Protein AF-A0A1B9MKA5-F1 (afdb_monomer)

pLDDT: mean 91.98, std 7.17, range [49.47, 98.25]

Sequence (101 aa):
MKIQPRWLNLTESYFQFIFNKHKDKSGIELERALKLEIKNDFKFLKNKPRWLQSPAWPTVENKPLFFIGQLDITEIRHDISYLYIFLDEKNNTYMTFEQST

Nearest PDB structures (foldseek):
  5wxk-assembly1_B  TM=6.159E-01  e=5.118E-01  Neisseria meningitidis H44/76
  5j3b-assembly1_A  TM=6.179E-01  e=1.205E+00  Acinetobacter baumannii
  6s8z-assembly1_A  TM=5.960E-01  e=1.287E+00  Corynebacterium glutamicum
  3a5z-assembly2_F  TM=6.283E-01  e=2.040E+00  Escherichia coli
  6rji-assembly1_A  TM=5.750E-01  e=1.674E+00  Staphylococcus aureus subsp. aureus NCTC 8325

Radius of gyration: 15.32 Å; Cα contacts (8 Å, |Δi|>4): 145; chains: 1; bounding box: 33×31×44 Å

Structure (mmCIF, N/CA/C/O backbone):
data_AF-A0A1B9MKA5-F1
#
_entry.id   AF-A0A1B9MKA5-F1
#
loop_
_atom_site.group_PDB
_atom_site.id
_atom_site.type_symbol
_atom_site.label_atom_id
_atom_site.label_alt_id
_atom_site.label_comp_id
_atom_site.label_asym_id
_atom_site.label_entity_id
_atom_site.label_seq_id
_atom_site.pdbx_PDB_ins_code
_atom_site.Cartn_x
_atom_site.Cartn_y
_atom_site.Cartn_z
_atom_site.occupancy
_atom_site.B_iso_or_equiv
_atom_site.auth_seq_id
_atom_site.auth_comp_id
_atom_site.auth_asym_id
_atom_site.auth_atom_id
_atom_site.pdbx_PDB_model_num
ATOM 1 N N . MET A 1 1 ? -8.120 16.315 9.536 1.00 49.47 1 MET A N 1
ATOM 2 C CA . MET A 1 1 ? -7.202 15.548 10.414 1.00 49.47 1 MET A CA 1
ATOM 3 C C . MET A 1 1 ? -5.994 15.086 9.602 1.00 49.47 1 MET A C 1
ATOM 5 O O . MET A 1 1 ? -6.187 14.528 8.531 1.00 49.47 1 MET A O 1
ATOM 9 N N . LYS A 1 2 ? -4.755 15.318 10.062 1.00 59.53 2 LYS A N 1
ATOM 10 C CA . LYS A 1 2 ? -3.529 14.823 9.394 1.00 59.53 2 LYS A CA 1
ATOM 11 C C . LYS A 1 2 ? -3.260 13.361 9.790 1.00 59.53 2 LYS A C 1
ATOM 13 O O . LYS A 1 2 ? -2.329 13.077 10.541 1.00 59.53 2 LYS A O 1
ATOM 18 N N . ILE A 1 3 ? -4.117 12.444 9.345 1.00 66.25 3 ILE A N 1
ATOM 19 C CA . ILE A 1 3 ? -3.966 11.000 9.612 1.00 66.25 3 ILE A CA 1
ATOM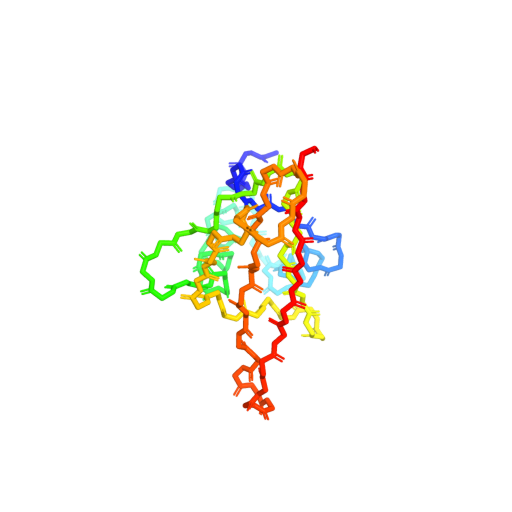 20 C C . ILE A 1 3 ? -3.271 10.241 8.478 1.00 66.25 3 ILE A C 1
ATOM 22 O O . ILE A 1 3 ? -2.795 9.133 8.695 1.00 66.25 3 ILE A O 1
ATOM 26 N N . GLN A 1 4 ? -3.175 10.846 7.295 1.00 75.00 4 GLN A N 1
ATOM 27 C CA . GLN A 1 4 ? -2.719 10.176 6.085 1.00 75.00 4 GLN A CA 1
ATOM 28 C C . GLN A 1 4 ? -1.260 10.527 5.756 1.00 75.00 4 GLN A C 1
ATOM 30 O O . GLN A 1 4 ? -0.912 11.712 5.678 1.00 75.00 4 GLN A O 1
ATOM 35 N N . PRO A 1 5 ? -0.387 9.527 5.556 1.00 77.88 5 PRO A N 1
ATOM 36 C CA . PRO A 1 5 ? 0.970 9.776 5.099 1.00 77.88 5 PRO A CA 1
ATOM 37 C C . PRO A 1 5 ? 0.995 10.192 3.619 1.00 77.88 5 PRO A C 1
ATOM 39 O O . PRO A 1 5 ? 0.170 9.753 2.828 1.00 77.88 5 PRO A O 1
ATOM 42 N N . ARG A 1 6 ? 1.993 10.994 3.212 1.00 82.06 6 ARG A N 1
ATOM 43 C CA . ARG A 1 6 ? 2.113 11.531 1.833 1.00 82.06 6 ARG A CA 1
ATOM 44 C C . ARG A 1 6 ? 2.158 10.469 0.728 1.00 82.06 6 ARG A C 1
ATOM 46 O O . ARG A 1 6 ? 1.862 10.769 -0.418 1.00 82.06 6 ARG A O 1
ATOM 53 N N . TRP A 1 7 ? 2.591 9.258 1.060 1.00 81.62 7 TRP A N 1
ATOM 54 C CA . TRP A 1 7 ? 2.746 8.146 0.120 1.00 81.62 7 TRP A CA 1
ATOM 55 C C . TRP A 1 7 ? 1.470 7.314 -0.047 1.00 81.62 7 TRP A C 1
ATOM 57 O O . TRP A 1 7 ? 1.499 6.294 -0.731 1.00 81.62 7 TRP A O 1
ATOM 67 N N . LEU A 1 8 ? 0.370 7.730 0.576 1.00 87.00 8 LEU A N 1
ATOM 68 C CA . LEU A 1 8 ? -0.892 7.021 0.550 1.00 87.00 8 LEU A CA 1
ATOM 69 C C . LEU A 1 8 ? -2.013 7.977 0.168 1.00 87.00 8 LEU A C 1
ATOM 71 O O . LEU A 1 8 ? -2.043 9.100 0.668 1.00 87.00 8 LEU A O 1
ATOM 75 N N . ASN A 1 9 ? -2.930 7.514 -0.680 1.00 88.62 9 ASN A N 1
ATOM 76 C CA . ASN A 1 9 ? -4.221 8.148 -0.893 1.00 88.62 9 ASN A CA 1
ATOM 77 C C . ASN A 1 9 ? -5.326 7.192 -0.446 1.00 88.62 9 ASN A C 1
ATOM 79 O O . ASN A 1 9 ? -5.486 6.133 -1.048 1.00 88.62 9 ASN A O 1
ATOM 83 N N . LEU A 1 10 ? -6.021 7.516 0.647 1.00 87.56 10 LEU A N 1
ATOM 84 C CA . LEU A 1 10 ? -7.111 6.676 1.137 1.00 87.56 10 LEU A CA 1
ATOM 85 C C . LEU A 1 10 ? -8.330 6.884 0.244 1.00 87.56 10 LEU A C 1
ATOM 87 O O . LEU A 1 10 ? -8.735 8.020 0.001 1.00 87.56 10 LEU A O 1
ATOM 91 N N . THR A 1 11 ? -8.928 5.795 -0.227 1.00 88.56 11 THR A N 1
ATOM 92 C CA . THR A 1 11 ? -10.229 5.881 -0.888 1.00 88.56 11 THR A CA 1
ATOM 93 C C . THR A 1 11 ? -11.303 6.210 0.145 1.00 88.56 11 THR A C 1
ATOM 95 O O . THR A 1 11 ? -11.222 5.782 1.300 1.00 88.56 11 THR A O 1
ATOM 98 N N . GLU A 1 12 ? -12.344 6.929 -0.280 1.00 88.12 12 GLU A N 1
ATOM 99 C CA . GLU A 1 12 ? -13.508 7.207 0.571 1.00 88.12 12 GLU A CA 1
ATOM 100 C C . GLU A 1 12 ? -14.111 5.902 1.115 1.00 88.12 12 GLU A C 1
ATOM 102 O O . GLU A 1 12 ? -14.412 5.796 2.300 1.00 88.12 12 GLU A O 1
ATOM 107 N N . SER A 1 13 ? -14.203 4.863 0.277 1.00 90.31 13 SER A N 1
ATOM 108 C CA . SER A 1 13 ? -14.750 3.561 0.670 1.00 90.31 13 SER A CA 1
ATOM 109 C C . SER A 1 13 ? -13.952 2.886 1.791 1.00 90.31 13 SER A C 1
ATOM 111 O O . SER A 1 13 ? -14.545 2.370 2.739 1.00 90.31 13 SER A O 1
ATOM 113 N N . TYR A 1 14 ? -12.617 2.918 1.719 1.00 91.69 14 TYR A N 1
ATOM 114 C CA . TYR A 1 14 ? -11.757 2.372 2.765 1.00 91.69 14 TYR A CA 1
ATOM 115 C C . TYR A 1 14 ? -11.867 3.196 4.048 1.00 91.69 14 TYR A C 1
ATOM 117 O O . TYR A 1 14 ? -12.002 2.634 5.133 1.00 91.69 14 TYR A O 1
ATOM 125 N N . PHE A 1 15 ? -11.851 4.528 3.930 1.00 91.12 15 PHE A N 1
ATOM 126 C CA . PHE A 1 15 ? -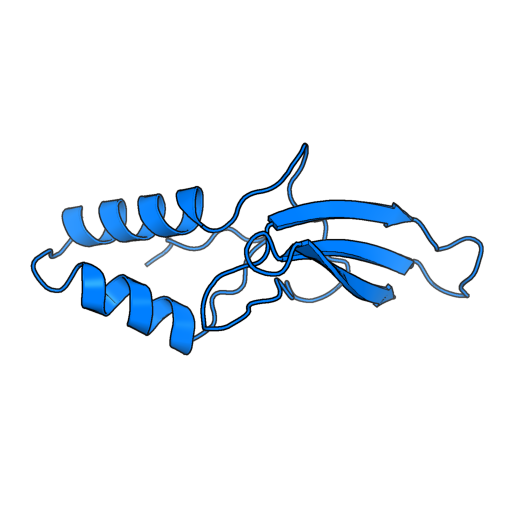11.984 5.409 5.086 1.00 91.12 15 PHE A CA 1
ATOM 127 C C . PHE A 1 15 ? -13.299 5.157 5.837 1.00 91.12 15 PHE A C 1
ATOM 129 O O . PHE A 1 15 ? -13.277 4.948 7.049 1.00 91.12 15 PHE A O 1
ATOM 136 N N . GLN A 1 16 ? -14.426 5.085 5.123 1.00 92.12 16 GLN A N 1
ATOM 137 C CA . GLN A 1 16 ? -15.728 4.762 5.712 1.00 92.12 16 GLN A CA 1
ATOM 138 C C . GLN A 1 16 ? -15.740 3.370 6.355 1.00 92.12 16 GLN A C 1
ATOM 140 O O . GLN A 1 16 ? -16.309 3.191 7.433 1.00 92.12 16 GLN A O 1
ATOM 145 N N . PHE A 1 17 ? -15.084 2.382 5.739 1.00 92.44 17 PHE A N 1
ATOM 146 C CA . PHE A 1 17 ? -14.961 1.037 6.300 1.00 92.44 17 PHE A CA 1
ATOM 147 C C . PHE A 1 17 ? -14.273 1.047 7.677 1.00 92.44 17 PHE A C 1
ATOM 149 O O . PHE A 1 17 ? -14.847 0.554 8.653 1.00 92.44 17 PHE A O 1
ATOM 156 N N . ILE A 1 18 ? -13.091 1.664 7.793 1.00 92.88 18 ILE A N 1
ATOM 157 C CA . ILE A 1 18 ? -12.357 1.716 9.069 1.00 92.88 18 ILE A CA 1
A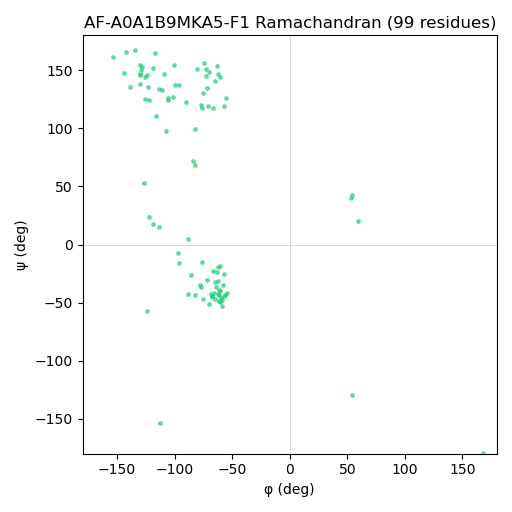TOM 158 C C . ILE A 1 18 ? -13.007 2.659 10.090 1.00 92.88 18 ILE A C 1
ATOM 160 O O . ILE A 1 18 ? -12.947 2.403 11.292 1.00 92.88 18 ILE A O 1
ATOM 164 N N . PHE A 1 19 ? -13.672 3.724 9.632 1.00 92.56 19 PHE A N 1
ATOM 165 C CA . PHE A 1 19 ? -14.407 4.644 10.496 1.00 92.56 19 PHE A CA 1
ATOM 166 C C . PHE A 1 19 ? -15.585 3.937 11.171 1.00 92.56 19 PHE A C 1
ATOM 168 O O . PHE A 1 19 ? -15.728 3.996 12.391 1.00 92.56 19 PHE A O 1
ATOM 175 N N . ASN A 1 20 ? -16.374 3.178 10.405 1.00 93.50 20 ASN A N 1
ATOM 176 C CA . ASN A 1 20 ? -17.507 2.417 10.931 1.00 93.50 20 ASN A CA 1
ATOM 177 C C . ASN A 1 20 ? -17.089 1.339 11.944 1.00 93.50 20 ASN A C 1
ATOM 179 O O . ASN A 1 20 ? -17.836 1.068 12.887 1.00 93.50 20 ASN A O 1
ATOM 183 N N . LYS A 1 21 ? -15.889 0.761 11.792 1.00 92.75 21 LYS A N 1
ATOM 184 C CA . LYS A 1 21 ? -15.306 -0.203 12.742 1.00 92.75 21 LYS A CA 1
ATOM 185 C C . LYS A 1 21 ? -14.974 0.417 14.109 1.00 92.75 21 LYS A C 1
ATOM 187 O O . LYS A 1 21 ? -14.907 -0.308 15.097 1.00 92.75 21 LYS A O 1
ATOM 192 N N . HIS A 1 22 ? -14.783 1.735 14.170 1.00 93.31 22 HIS A N 1
ATOM 193 C CA . HIS A 1 22 ? -14.394 2.478 15.374 1.00 93.31 22 HIS A CA 1
ATOM 194 C C . HIS A 1 22 ? -15.398 3.573 15.758 1.00 93.31 22 HIS A C 1
ATOM 196 O O . HIS A 1 22 ? -15.035 4.539 16.428 1.00 93.31 22 HIS A O 1
ATOM 202 N N . LYS A 1 23 ? -16.661 3.436 15.339 1.00 91.44 23 LYS A N 1
ATOM 203 C CA . LYS A 1 23 ? -17.729 4.425 15.572 1.00 91.44 23 LYS A CA 1
ATOM 204 C C . LYS A 1 23 ? -18.031 4.702 17.052 1.00 91.44 23 LYS A C 1
ATOM 206 O O . LYS A 1 23 ? -18.682 5.689 17.370 1.00 91.44 23 LYS A O 1
ATOM 211 N N . ASP A 1 24 ? -17.607 3.807 17.938 1.00 93.81 24 ASP A N 1
ATOM 212 C CA . ASP A 1 24 ? -17.703 3.908 19.395 1.00 93.81 24 ASP A CA 1
ATOM 213 C C . ASP A 1 24 ? -16.660 4.864 20.001 1.00 93.81 24 ASP A C 1
ATOM 215 O O . ASP A 1 24 ? -16.807 5.295 21.143 1.00 93.81 24 ASP A O 1
ATOM 219 N N . LYS A 1 25 ? -15.628 5.232 19.232 1.00 93.62 25 LYS A N 1
ATOM 220 C CA . LYS A 1 25 ? -14.533 6.109 19.659 1.00 93.62 25 LYS A CA 1
ATOM 221 C C . LYS A 1 25 ? -14.736 7.530 19.156 1.00 93.62 25 LYS A C 1
ATOM 223 O O . LYS A 1 25 ? -15.341 7.770 18.115 1.00 93.62 25 LYS A O 1
ATOM 228 N N . SER A 1 26 ? -14.150 8.496 19.857 1.00 92.50 26 SER A N 1
ATOM 229 C CA . SER A 1 26 ? -14.209 9.907 19.462 1.00 92.50 26 SER A CA 1
ATOM 230 C C . SER A 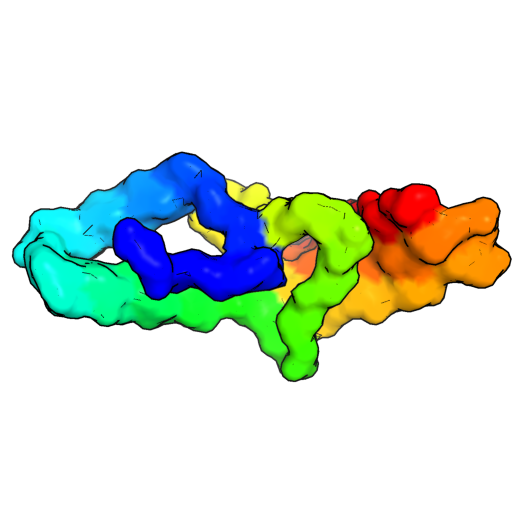1 26 ? -12.898 10.649 19.731 1.00 92.50 26 SER A C 1
ATOM 232 O O . SER A 1 26 ? -11.995 10.153 20.412 1.00 92.50 26 SER A O 1
ATOM 234 N N . GLY A 1 27 ? -12.761 11.838 19.137 1.00 91.50 27 GLY A N 1
ATOM 235 C CA . GLY A 1 27 ? -11.612 12.722 19.339 1.00 91.50 27 GLY A CA 1
ATOM 236 C C . GLY A 1 27 ? -10.259 12.050 19.069 1.00 91.50 27 GLY A C 1
ATOM 237 O O . GLY A 1 27 ? -10.044 11.424 18.030 1.00 91.50 27 GLY A O 1
ATOM 238 N N . ILE A 1 28 ? -9.336 12.188 20.024 1.00 91.62 28 ILE A N 1
ATOM 239 C CA . ILE A 1 28 ? -7.959 11.673 19.930 1.00 91.62 28 ILE A CA 1
ATOM 240 C C . ILE A 1 28 ? -7.928 10.139 19.882 1.00 91.62 28 ILE A C 1
ATOM 242 O O . ILE A 1 28 ? -7.047 9.560 19.244 1.00 91.62 28 ILE A O 1
ATOM 246 N N . GLU A 1 29 ? -8.868 9.468 20.549 1.00 93.06 29 GLU A N 1
ATOM 247 C CA . GLU A 1 29 ? -8.909 8.007 20.583 1.00 93.06 29 GLU A CA 1
ATOM 248 C C . GLU A 1 29 ? -9.249 7.432 19.207 1.00 93.06 29 GLU A C 1
ATOM 250 O O . GLU A 1 29 ? -8.555 6.537 18.718 1.00 93.06 29 GLU A O 1
ATOM 255 N N . LEU A 1 30 ? -10.256 8.012 18.548 1.00 93.00 30 LEU A N 1
ATOM 256 C CA . LEU A 1 30 ? -10.611 7.668 17.176 1.00 93.00 30 LEU A CA 1
ATOM 257 C C . LEU A 1 30 ? -9.434 7.925 16.231 1.00 93.00 30 LEU A C 1
ATOM 259 O O . LEU A 1 30 ? -9.073 7.056 15.445 1.00 93.00 30 LEU A O 1
ATOM 263 N N . GLU A 1 31 ? -8.775 9.081 16.346 1.00 91.31 31 GLU A N 1
ATOM 264 C CA . GLU A 1 31 ? -7.614 9.403 15.512 1.00 91.31 31 GLU A CA 1
ATOM 265 C C . GLU A 1 31 ? -6.495 8.356 15.637 1.00 91.31 31 GLU A C 1
ATOM 267 O O . GLU A 1 31 ? -5.921 7.929 14.631 1.00 91.31 31 GLU A O 1
ATOM 272 N N . ARG A 1 32 ? -6.183 7.927 16.867 1.00 92.25 32 ARG A N 1
ATOM 273 C CA . ARG A 1 32 ? -5.171 6.893 17.126 1.00 92.25 32 ARG A CA 1
ATOM 274 C C . ARG A 1 32 ? -5.589 5.538 16.567 1.00 92.25 32 ARG A C 1
ATOM 276 O O . ARG A 1 32 ? -4.747 4.863 15.979 1.00 92.25 32 ARG A O 1
ATOM 283 N N . ALA A 1 33 ? -6.859 5.162 16.724 1.00 93.50 33 ALA A N 1
ATOM 284 C CA . ALA A 1 33 ? -7.391 3.911 16.193 1.00 93.50 33 ALA A CA 1
ATOM 285 C C . ALA A 1 33 ? -7.285 3.865 14.661 1.00 93.50 33 ALA A C 1
ATOM 287 O O . ALA A 1 33 ? -6.707 2.927 14.121 1.00 93.50 33 ALA A O 1
ATOM 288 N N . LEU A 1 34 ? -7.719 4.925 13.970 1.00 93.06 34 LEU A N 1
ATOM 289 C CA . LEU A 1 34 ? -7.639 5.009 12.507 1.00 93.06 34 LEU A CA 1
ATOM 290 C C . LEU A 1 34 ? -6.190 4.971 12.005 1.00 93.06 34 LEU A C 1
ATOM 292 O O . LEU A 1 34 ? -5.883 4.263 11.050 1.00 93.06 34 LEU A O 1
ATOM 296 N N . LYS A 1 35 ? -5.272 5.692 12.664 1.00 91.50 35 LYS A N 1
ATOM 297 C CA . LYS A 1 35 ? -3.837 5.653 12.326 1.00 91.50 35 LYS A CA 1
ATOM 298 C C . LYS A 1 35 ? -3.238 4.256 12.483 1.00 91.50 35 LYS A C 1
ATOM 300 O O . LYS A 1 35 ? -2.394 3.868 11.677 1.00 91.50 35 LYS A O 1
ATOM 305 N N . LEU A 1 36 ? -3.636 3.531 13.528 1.00 92.75 36 LEU A N 1
ATOM 306 C CA . LEU A 1 36 ? -3.169 2.171 13.772 1.00 92.75 36 LEU A CA 1
ATOM 307 C C . LEU A 1 36 ? -3.706 1.204 12.711 1.00 92.75 36 LEU A C 1
ATOM 309 O O . LEU A 1 36 ? -2.930 0.409 12.193 1.00 92.75 36 LEU A O 1
ATOM 313 N N . GLU A 1 37 ? -4.983 1.323 12.347 1.00 93.69 37 GLU A N 1
ATOM 314 C CA . GLU A 1 37 ? -5.605 0.505 11.299 1.00 93.69 37 GLU A CA 1
ATOM 315 C C . GLU A 1 37 ? -4.897 0.707 9.951 1.00 93.69 37 GLU A C 1
ATOM 317 O O . GLU A 1 37 ? -4.403 -0.250 9.362 1.00 93.69 37 GLU A O 1
ATOM 322 N N . ILE A 1 38 ? -4.693 1.966 9.537 1.00 92.62 38 ILE A N 1
ATOM 323 C CA . ILE A 1 38 ? -3.946 2.303 8.313 1.00 92.62 38 ILE A CA 1
ATOM 324 C C . ILE A 1 38 ? -2.534 1.698 8.349 1.00 92.62 38 ILE A C 1
ATOM 326 O O . ILE A 1 38 ? -2.063 1.144 7.360 1.00 92.62 38 ILE A O 1
ATOM 330 N N . LYS A 1 39 ? -1.831 1.788 9.484 1.00 91.38 39 LYS A N 1
ATOM 331 C CA . LYS A 1 39 ? -0.480 1.222 9.614 1.00 91.38 39 LYS A CA 1
ATOM 332 C C . LYS A 1 39 ? -0.476 -0.306 9.477 1.00 91.38 39 LYS A C 1
ATOM 334 O O . LYS A 1 39 ? 0.485 -0.853 8.942 1.00 91.38 39 LYS A O 1
ATOM 339 N N . ASN A 1 40 ? -1.501 -0.975 9.993 1.00 92.88 40 ASN A N 1
ATOM 340 C CA . ASN A 1 40 ? -1.597 -2.432 9.986 1.00 92.88 40 ASN A CA 1
ATOM 341 C C . ASN A 1 40 ? -2.021 -2.982 8.621 1.00 92.88 40 ASN A C 1
ATOM 343 O O . ASN A 1 40 ? -1.541 -4.046 8.230 1.00 92.88 40 ASN A O 1
ATOM 347 N N . ASP A 1 41 ? -2.880 -2.259 7.905 1.00 94.19 41 ASP A N 1
ATOM 348 C CA . ASP A 1 41 ? -3.406 -2.690 6.612 1.00 94.19 41 ASP A CA 1
ATOM 349 C C . ASP A 1 41 ? -2.430 -2.387 5.465 1.00 94.19 41 ASP A C 1
ATOM 351 O O . ASP A 1 41 ? -2.177 -3.241 4.617 1.00 94.19 41 ASP A O 1
ATOM 355 N N . PHE A 1 42 ? -1.817 -1.198 5.442 1.00 95.00 42 PHE A N 1
ATOM 356 C CA . PHE A 1 42 ? -0.904 -0.781 4.369 1.00 95.00 42 PHE A CA 1
ATOM 357 C C . PHE A 1 42 ? 0.522 -1.299 4.590 1.00 95.00 42 PHE A C 1
ATOM 359 O O . PHE A 1 42 ? 1.452 -0.551 4.912 1.00 95.00 42 PHE A O 1
ATOM 366 N N . LYS A 1 43 ? 0.693 -2.610 4.414 1.00 95.62 43 LYS A N 1
ATOM 367 C CA . LYS A 1 43 ? 1.966 -3.313 4.608 1.00 95.62 43 LYS A CA 1
ATOM 368 C C . LYS A 1 43 ? 2.899 -3.171 3.405 1.00 95.62 43 LYS A C 1
ATOM 370 O O . LYS A 1 43 ? 2.463 -3.100 2.257 1.00 95.62 43 LYS A O 1
ATOM 375 N N . PHE A 1 44 ? 4.203 -3.214 3.658 1.00 95.88 44 PHE A N 1
ATOM 376 C CA . PHE A 1 44 ? 5.237 -3.259 2.621 1.00 95.88 44 PHE A CA 1
ATOM 377 C C . PHE A 1 44 ? 6.423 -4.133 3.043 1.00 95.88 44 PHE A C 1
ATOM 379 O O . PHE A 1 44 ? 6.738 -4.208 4.229 1.00 95.88 44 PHE A O 1
ATOM 386 N N . LEU A 1 45 ? 7.070 -4.804 2.086 1.00 95.19 45 LEU A N 1
ATOM 387 C CA . LEU A 1 45 ? 8.099 -5.809 2.374 1.00 95.19 45 LEU A CA 1
ATOM 388 C C . LEU A 1 45 ? 9.393 -5.205 2.938 1.00 95.19 45 LEU A C 1
ATOM 390 O O . LEU A 1 45 ? 9.905 -5.664 3.953 1.00 95.19 45 LEU A O 1
ATOM 394 N N . LYS A 1 46 ? 9.944 -4.187 2.268 1.00 91.69 46 LYS A N 1
ATOM 395 C CA . LYS A 1 46 ? 11.180 -3.502 2.700 1.00 91.69 46 LYS A CA 1
ATOM 396 C C . LYS A 1 46 ? 10.964 -2.009 2.864 1.00 91.69 46 LYS A C 1
ATOM 398 O O . LYS A 1 46 ? 11.183 -1.451 3.930 1.00 91.69 46 LYS A O 1
ATOM 403 N N . ASN A 1 47 ? 10.522 -1.367 1.789 1.00 91.81 47 ASN A N 1
ATOM 404 C CA . ASN A 1 47 ? 10.339 0.074 1.715 1.00 91.81 47 ASN A CA 1
ATOM 405 C C . ASN A 1 47 ? 8.933 0.389 1.218 1.00 91.81 47 ASN A C 1
ATOM 407 O O . ASN A 1 47 ? 8.359 -0.377 0.453 1.00 91.81 47 ASN A O 1
ATOM 411 N N . LYS A 1 48 ? 8.414 1.550 1.609 1.00 92.81 48 LYS A N 1
ATOM 412 C CA . LYS A 1 48 ? 7.206 2.137 1.022 1.00 92.81 48 LYS A CA 1
ATOM 413 C C . LYS A 1 48 ? 7.409 2.474 -0.470 1.00 92.81 48 LYS A C 1
ATOM 415 O O . LYS A 1 48 ? 8.540 2.805 -0.847 1.00 92.81 48 LYS A O 1
ATOM 420 N N . PRO A 1 49 ? 6.341 2.494 -1.287 1.00 94.12 49 PRO A N 1
ATOM 421 C CA . PRO A 1 49 ? 6.434 2.899 -2.685 1.00 94.12 49 PRO A CA 1
ATOM 422 C C . PRO A 1 49 ? 6.883 4.360 -2.829 1.00 94.12 49 PRO A C 1
ATOM 424 O O . PRO A 1 49 ? 6.575 5.235 -2.006 1.00 94.12 49 PRO A O 1
ATOM 427 N N . ARG A 1 50 ? 7.632 4.619 -3.900 1.00 93.75 50 ARG A N 1
ATOM 428 C CA . ARG A 1 50 ? 7.977 5.944 -4.416 1.00 93.75 50 ARG A CA 1
ATOM 429 C C . ARG A 1 50 ? 7.177 6.159 -5.693 1.00 93.75 50 ARG A C 1
ATOM 431 O O . ARG A 1 50 ? 7.550 5.649 -6.746 1.00 93.75 50 ARG A O 1
ATOM 438 N N . TRP A 1 51 ? 6.058 6.857 -5.558 1.00 95.00 51 TRP A N 1
ATOM 439 C CA . TRP A 1 51 ? 5.175 7.204 -6.667 1.00 95.00 51 TRP A CA 1
ATOM 440 C C . TRP A 1 51 ? 5.814 8.276 -7.547 1.00 95.00 51 TRP A C 1
ATOM 442 O O . TRP A 1 51 ? 6.348 9.249 -7.011 1.00 95.00 51 TRP A O 1
ATOM 452 N N . LEU A 1 52 ? 5.762 8.089 -8.868 1.00 93.19 52 LEU A N 1
ATOM 453 C CA . LEU A 1 52 ? 6.100 9.148 -9.826 1.00 93.19 52 LEU A CA 1
ATOM 454 C C . LEU A 1 52 ? 4.954 10.151 -9.946 1.00 93.19 52 LEU A C 1
ATOM 456 O O . LEU A 1 52 ? 5.183 11.351 -10.055 1.00 93.19 52 LEU A O 1
ATOM 460 N N . GLN A 1 53 ? 3.724 9.646 -9.876 1.00 91.56 53 GLN A N 1
ATOM 461 C CA . GLN A 1 53 ? 2.499 10.432 -9.945 1.00 91.56 53 GLN A CA 1
ATOM 462 C C . GLN A 1 53 ? 1.766 10.408 -8.592 1.00 91.56 53 GLN A C 1
ATOM 464 O O . GLN A 1 53 ? 2.368 10.232 -7.528 1.00 91.56 53 GLN A O 1
ATOM 469 N N . SER A 1 54 ? 0.444 10.594 -8.603 1.00 90.06 54 SER A N 1
ATOM 470 C CA . SER A 1 54 ? -0.377 10.432 -7.404 1.00 90.06 54 SER A CA 1
ATOM 471 C C . SER A 1 54 ? -0.286 9.001 -6.843 1.00 90.06 54 SER A C 1
ATOM 473 O O . SER A 1 54 ? -0.219 8.041 -7.618 1.00 90.06 54 SER A O 1
ATOM 475 N N . PRO A 1 55 ? -0.314 8.830 -5.503 1.00 91.56 55 PRO A N 1
ATOM 476 C CA . PRO A 1 55 ? -0.365 7.512 -4.884 1.00 91.56 55 PRO A CA 1
ATOM 477 C C . PRO A 1 55 ? -1.551 6.688 -5.385 1.00 91.56 55 PRO A C 1
ATOM 479 O O . PRO A 1 55 ? -2.696 7.122 -5.272 1.00 91.56 55 PRO A O 1
ATOM 482 N N . ALA A 1 56 ? -1.269 5.486 -5.882 1.00 90.06 56 ALA A N 1
ATOM 483 C CA . ALA A 1 56 ? -2.258 4.592 -6.479 1.00 90.06 56 ALA A CA 1
ATOM 484 C C . ALA A 1 56 ? -2.208 3.208 -5.815 1.00 90.06 56 ALA A C 1
ATOM 486 O O . ALA A 1 56 ? -2.029 2.191 -6.474 1.00 90.06 56 ALA A O 1
ATOM 487 N N . TRP A 1 57 ? -2.299 3.165 -4.483 1.00 94.88 57 TRP A N 1
ATOM 488 C CA . TRP A 1 57 ? -2.237 1.899 -3.752 1.00 94.88 57 TRP A CA 1
ATOM 489 C C . TRP A 1 57 ? -3.470 1.031 -4.078 1.00 94.88 57 TRP A C 1
ATOM 491 O O . TRP A 1 57 ? -4.588 1.448 -3.766 1.00 94.88 57 TRP A O 1
ATOM 501 N N . PRO A 1 58 ? -3.308 -0.160 -4.682 1.00 94.19 58 PRO A N 1
ATOM 502 C CA . PRO A 1 58 ? -4.432 -0.979 -5.108 1.00 94.19 58 PRO A CA 1
ATOM 503 C C . PRO A 1 58 ? -5.141 -1.624 -3.916 1.00 94.19 58 PRO A C 1
ATOM 505 O O . PRO A 1 58 ? -4.518 -2.015 -2.924 1.00 94.19 58 PRO A O 1
ATOM 508 N N . THR A 1 59 ? -6.460 -1.760 -4.033 1.00 92.81 59 THR A N 1
ATOM 509 C CA . THR A 1 59 ? -7.304 -2.411 -3.027 1.00 92.81 59 THR A CA 1
ATOM 510 C C . THR A 1 59 ? -8.205 -3.453 -3.684 1.00 92.81 59 THR A C 1
ATOM 512 O O . THR A 1 59 ? -8.661 -3.258 -4.809 1.00 92.81 59 THR A O 1
ATOM 515 N N . VAL A 1 60 ? -8.480 -4.546 -2.973 1.00 91.69 60 VAL A N 1
ATOM 516 C CA . VAL A 1 60 ? -9.461 -5.577 -3.343 1.00 91.69 60 VAL A CA 1
ATOM 517 C C . VAL A 1 60 ? -10.421 -5.728 -2.168 1.00 91.69 60 VAL A C 1
ATOM 519 O O . VAL A 1 60 ? -9.978 -5.919 -1.041 1.00 91.69 60 VAL A O 1
ATOM 522 N N . GLU A 1 61 ? -11.731 -5.584 -2.398 1.00 87.81 61 GLU A N 1
ATOM 523 C CA . GLU A 1 61 ? -12.756 -5.633 -1.332 1.00 87.81 61 GLU A CA 1
ATOM 524 C C . GLU A 1 61 ? -12.476 -4.652 -0.164 1.00 87.81 61 GLU A C 1
ATOM 526 O O . GLU A 1 61 ? -12.652 -4.989 1.005 1.00 87.81 61 GLU A O 1
ATOM 531 N N . ASN A 1 62 ? -12.010 -3.431 -0.468 1.00 87.19 62 ASN A N 1
ATOM 532 C CA . ASN A 1 62 ? -11.538 -2.440 0.517 1.00 87.19 62 ASN A CA 1
ATOM 533 C C . ASN A 1 62 ? -10.366 -2.917 1.395 1.00 87.19 62 ASN A C 1
ATOM 535 O O . ASN A 1 62 ? -10.123 -2.341 2.448 1.00 87.19 62 ASN A O 1
ATOM 539 N N . LYS A 1 63 ? -9.609 -3.936 0.988 1.00 90.31 63 LYS A N 1
ATOM 540 C CA . LYS A 1 63 ? -8.345 -4.294 1.633 1.00 90.31 63 LYS A CA 1
ATOM 541 C C . LYS A 1 63 ? -7.179 -3.872 0.748 1.00 90.31 63 LYS A C 1
ATOM 543 O O . LYS A 1 63 ? -7.148 -4.265 -0.419 1.00 90.31 63 LYS A O 1
ATOM 548 N N . PRO A 1 64 ? -6.238 -3.060 1.252 1.00 95.12 64 PRO A N 1
ATOM 549 C CA . PRO A 1 64 ? -5.038 -2.736 0.499 1.00 95.12 64 PRO A CA 1
ATOM 550 C C . PRO A 1 64 ? -4.185 -3.979 0.280 1.00 95.12 64 PRO A C 1
ATOM 552 O O . PRO A 1 64 ? -4.047 -4.820 1.166 1.00 95.12 64 PRO A O 1
ATOM 555 N N . LEU A 1 65 ? -3.609 -4.083 -0.914 1.00 97.00 65 LEU A N 1
ATOM 556 C CA . LEU A 1 65 ? -2.696 -5.175 -1.235 1.00 97.00 65 LEU A CA 1
ATOM 557 C C . LEU A 1 65 ? -1.334 -4.970 -0.561 1.00 97.00 65 LEU A C 1
ATOM 559 O O . LEU A 1 65 ? -0.932 -3.836 -0.281 1.00 97.00 65 LEU A O 1
ATOM 563 N N . PHE A 1 66 ? -0.594 -6.056 -0.341 1.00 97.50 66 PHE A N 1
ATOM 564 C CA . PHE A 1 66 ? 0.732 -6.002 0.266 1.00 97.50 66 PHE A CA 1
ATOM 565 C C . PHE A 1 66 ? 1.770 -5.519 -0.752 1.00 97.50 66 PHE A C 1
ATOM 567 O O . PHE A 1 66 ? 1.973 -6.153 -1.786 1.00 97.50 66 PHE A O 1
ATOM 574 N N . PHE A 1 67 ? 2.448 -4.400 -0.483 1.00 97.94 67 PHE A N 1
ATOM 575 C CA . PHE A 1 67 ? 3.464 -3.883 -1.401 1.00 97.94 67 PHE A CA 1
ATOM 576 C C . PHE A 1 67 ? 4.764 -4.692 -1.315 1.00 97.94 67 PHE A C 1
ATOM 578 O O . PHE A 1 67 ? 5.446 -4.702 -0.287 1.00 97.94 67 PHE A 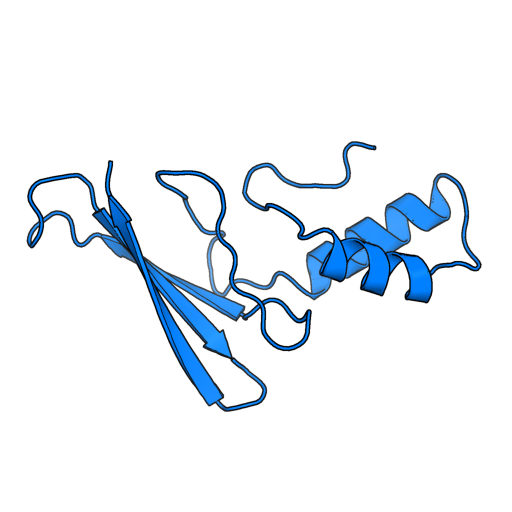O 1
ATOM 585 N N . ILE A 1 68 ? 5.145 -5.331 -2.418 1.00 98.00 68 ILE A N 1
ATOM 586 C CA . ILE A 1 68 ? 6.343 -6.175 -2.488 1.00 98.00 68 ILE A CA 1
ATOM 587 C C . ILE A 1 68 ? 7.570 -5.348 -2.866 1.00 98.00 68 ILE A C 1
ATOM 589 O O . ILE A 1 68 ? 8.642 -5.501 -2.277 1.00 98.00 68 ILE A O 1
ATOM 593 N N . GLY A 1 69 ? 7.410 -4.442 -3.826 1.00 97.19 69 GLY A N 1
ATOM 594 C CA . GLY A 1 69 ? 8.494 -3.602 -4.306 1.00 97.19 69 GLY A CA 1
ATOM 595 C C . GLY A 1 69 ? 8.140 -2.872 -5.591 1.00 97.19 69 GLY A C 1
ATOM 596 O O . GLY A 1 69 ? 7.042 -3.003 -6.129 1.00 97.19 69 GLY A O 1
ATOM 597 N N . GLN A 1 70 ? 9.101 -2.095 -6.076 1.00 96.94 70 GLN A N 1
ATOM 598 C CA . GLN A 1 70 ? 9.039 -1.467 -7.388 1.00 96.94 70 GLN A CA 1
ATOM 599 C C . GLN A 1 70 ? 10.336 -1.737 -8.146 1.00 96.94 70 GLN A C 1
ATOM 601 O O . GLN A 1 70 ? 11.400 -1.818 -7.526 1.00 96.94 70 GLN A O 1
ATOM 606 N N . LEU A 1 71 ? 10.238 -1.862 -9.463 1.00 96.75 71 LEU A N 1
ATOM 607 C CA . LEU A 1 71 ? 11.365 -2.040 -10.371 1.00 96.75 71 LEU A CA 1
ATOM 608 C C . LEU A 1 71 ? 11.488 -0.812 -11.260 1.00 96.75 71 LEU A C 1
ATOM 610 O O . LEU A 1 71 ? 10.482 -0.334 -11.785 1.00 96.75 71 LEU A O 1
ATOM 614 N N . ASP A 1 72 ? 12.709 -0.308 -11.404 1.00 96.38 72 ASP A N 1
ATOM 615 C CA . ASP A 1 72 ? 13.016 0.698 -12.415 1.00 96.38 72 ASP A CA 1
ATOM 616 C C . ASP A 1 72 ? 12.970 0.028 -13.788 1.00 96.38 72 ASP A C 1
ATOM 618 O O . ASP A 1 72 ? 13.684 -0.946 -14.026 1.00 96.38 72 ASP A O 1
ATOM 622 N N . ILE A 1 73 ? 12.083 0.508 -14.654 1.00 97.12 73 ILE A N 1
ATOM 623 C CA . ILE A 1 73 ? 11.903 0.001 -16.019 1.00 97.12 73 ILE A CA 1
ATOM 624 C C . ILE A 1 73 ? 12.195 1.092 -17.053 1.00 97.12 73 ILE A C 1
ATOM 626 O O . ILE A 1 73 ? 11.795 0.976 -18.210 1.00 97.12 73 ILE A O 1
ATOM 630 N N . THR A 1 74 ? 12.895 2.154 -16.645 1.00 96.19 74 THR A N 1
ATOM 631 C CA . THR A 1 74 ? 13.236 3.284 -17.516 1.00 96.19 74 THR A CA 1
ATOM 632 C C . THR A 1 74 ? 14.031 2.829 -18.742 1.00 96.19 74 THR A C 1
ATOM 634 O O . THR A 1 74 ? 13.792 3.325 -19.832 1.00 96.19 74 THR A O 1
ATOM 637 N N . GLU A 1 75 ? 14.902 1.820 -18.616 1.00 94.94 75 GLU A N 1
ATOM 638 C CA . GLU A 1 75 ? 15.706 1.303 -19.741 1.00 94.94 75 GLU A CA 1
ATOM 639 C C . GLU A 1 75 ? 14.875 0.700 -20.891 1.00 94.94 75 GLU A C 1
ATOM 641 O O . GLU A 1 75 ? 15.370 0.584 -22.010 1.00 94.94 75 GLU A O 1
ATOM 646 N N . ILE A 1 76 ? 13.614 0.325 -20.640 1.00 94.88 76 ILE A N 1
ATOM 647 C CA . ILE A 1 76 ? 12.695 -0.250 -21.639 1.00 94.88 76 ILE A CA 1
ATOM 648 C C . ILE A 1 76 ? 11.504 0.674 -21.951 1.00 94.88 76 ILE A C 1
ATOM 650 O O . ILE A 1 76 ? 10.483 0.235 -22.496 1.00 94.88 76 ILE A O 1
ATOM 654 N N . ARG A 1 77 ? 11.604 1.948 -21.563 1.00 92.88 77 ARG A N 1
ATOM 655 C CA . ARG A 1 77 ? 10.611 3.007 -21.782 1.00 92.88 77 ARG A CA 1
ATOM 656 C C . ARG A 1 77 ? 11.324 4.268 -22.287 1.00 92.88 77 ARG A C 1
ATOM 658 O O . ARG A 1 77 ? 12.546 4.348 -22.275 1.00 92.88 77 ARG A O 1
ATOM 665 N N . HIS A 1 78 ? 10.564 5.241 -22.783 1.00 88.19 78 HIS A N 1
ATOM 666 C CA . HIS A 1 78 ? 11.129 6.525 -23.222 1.00 88.19 78 HIS A CA 1
ATOM 667 C C . HIS A 1 78 ? 11.281 7.530 -22.070 1.00 88.19 78 HIS A C 1
ATOM 669 O O . HIS A 1 78 ? 12.182 8.364 -22.115 1.00 88.19 78 HIS A O 1
ATOM 675 N N . ASP A 1 79 ? 10.456 7.390 -21.028 1.00 93.50 79 ASP A N 1
ATOM 676 C CA . ASP A 1 79 ? 10.414 8.259 -19.850 1.00 93.50 79 ASP A CA 1
ATOM 677 C C . ASP A 1 79 ? 10.774 7.487 -18.573 1.00 93.50 79 ASP A C 1
ATOM 679 O O . ASP A 1 79 ? 10.726 6.249 -18.542 1.00 93.50 79 ASP A O 1
ATOM 683 N N . ILE A 1 80 ? 11.076 8.215 -17.490 1.00 95.00 80 ILE A N 1
ATOM 684 C CA . ILE A 1 80 ? 11.327 7.616 -16.170 1.00 95.00 80 ILE A CA 1
ATOM 685 C C . ILE A 1 80 ? 10.100 6.807 -15.779 1.00 95.00 80 ILE A C 1
ATOM 687 O O . ILE A 1 80 ? 9.009 7.360 -15.657 1.00 95.00 80 ILE A O 1
ATOM 691 N N . SER A 1 81 ? 10.284 5.502 -15.585 1.00 96.75 81 SER A N 1
ATOM 692 C CA . SER A 1 81 ? 9.174 4.569 -15.432 1.00 96.75 81 SER A CA 1
ATOM 693 C C . SER A 1 81 ? 9.449 3.539 -14.343 1.00 96.75 81 SER A C 1
ATOM 695 O O .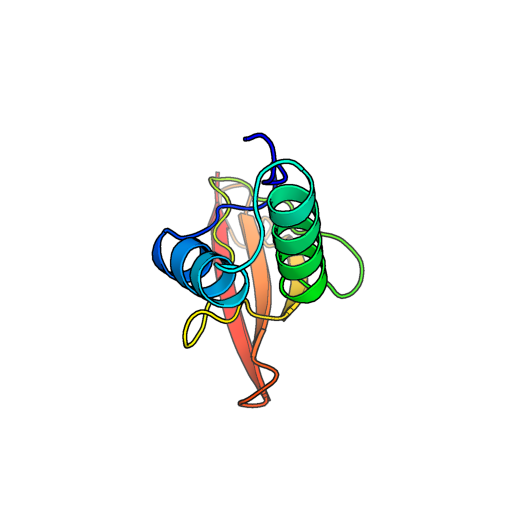 SER A 1 81 ? 10.526 2.946 -14.288 1.00 96.75 81 SER A O 1
ATOM 697 N N . TYR A 1 82 ? 8.451 3.283 -13.495 1.00 97.25 82 TYR A N 1
ATOM 698 C CA . TYR A 1 82 ? 8.510 2.245 -12.463 1.00 97.25 82 TYR A CA 1
ATOM 699 C C . TYR A 1 82 ? 7.364 1.248 -12.614 1.00 97.25 82 TYR A C 1
ATOM 701 O O . TYR A 1 82 ? 6.207 1.644 -12.749 1.00 97.25 82 TYR A O 1
ATOM 709 N N . LEU A 1 83 ? 7.686 -0.042 -12.500 1.00 97.00 83 LEU A N 1
ATOM 710 C CA . LEU A 1 83 ? 6.722 -1.123 -12.302 1.00 97.00 83 LEU A CA 1
ATOM 711 C C . LEU A 1 83 ? 6.522 -1.339 -10.802 1.00 97.00 83 LEU A C 1
ATOM 713 O O . LEU A 1 83 ? 7.480 -1.638 -10.091 1.00 97.00 83 LEU A O 1
ATOM 717 N N . TYR A 1 84 ? 5.291 -1.236 -10.316 1.00 97.94 84 TYR A N 1
ATOM 718 C CA . TYR A 1 84 ? 4.935 -1.491 -8.921 1.00 97.94 84 TYR A CA 1
ATOM 719 C C . TYR A 1 84 ? 4.333 -2.885 -8.780 1.00 97.94 84 TYR A C 1
ATOM 721 O O . TYR A 1 84 ? 3.513 -3.288 -9.600 1.00 97.94 84 TYR A O 1
ATOM 729 N N . ILE A 1 85 ? 4.729 -3.614 -7.735 1.00 98.06 85 ILE A N 1
ATOM 730 C CA . ILE A 1 85 ? 4.347 -5.012 -7.516 1.00 98.06 85 ILE A CA 1
ATOM 731 C C . ILE A 1 85 ? 3.639 -5.140 -6.169 1.00 98.06 85 ILE A C 1
ATOM 733 O O . ILE A 1 85 ? 4.191 -4.794 -5.119 1.00 98.06 85 ILE A O 1
ATOM 737 N N . PHE A 1 86 ? 2.430 -5.689 -6.207 1.00 98.25 86 PHE A N 1
ATOM 738 C CA . PHE A 1 86 ? 1.578 -5.926 -5.051 1.00 98.25 86 PHE A CA 1
ATOM 739 C C . PHE A 1 86 ? 1.151 -7.391 -4.983 1.00 98.25 86 PHE A C 1
ATOM 741 O O . PHE A 1 86 ? 0.910 -8.012 -6.014 1.00 98.25 86 PHE A O 1
ATOM 748 N N . LEU A 1 87 ? 1.045 -7.933 -3.772 1.00 97.62 87 LEU A N 1
ATOM 749 C CA . LEU A 1 87 ? 0.524 -9.269 -3.498 1.00 97.62 87 LEU A CA 1
ATOM 750 C C . LEU A 1 87 ? -0.881 -9.161 -2.901 1.00 97.62 87 LEU A C 1
ATOM 752 O O . LEU A 1 87 ? -1.085 -8.505 -1.876 1.00 97.62 87 LEU A O 1
ATOM 756 N N . ASP A 1 88 ? -1.832 -9.846 -3.521 1.00 96.56 88 ASP A N 1
ATOM 757 C CA . ASP A 1 88 ? -3.095 -10.208 -2.894 1.00 96.56 88 ASP A CA 1
ATOM 758 C C . ASP A 1 88 ? -2.880 -11.466 -2.050 1.00 96.56 88 ASP A C 1
ATOM 760 O O . ASP A 1 88 ? -2.843 -12.585 -2.560 1.00 96.56 88 ASP A O 1
ATOM 764 N N . GLU A 1 89 ? -2.723 -11.273 -0.738 1.00 93.75 89 GLU A N 1
ATOM 765 C CA . GLU A 1 89 ? -2.491 -12.36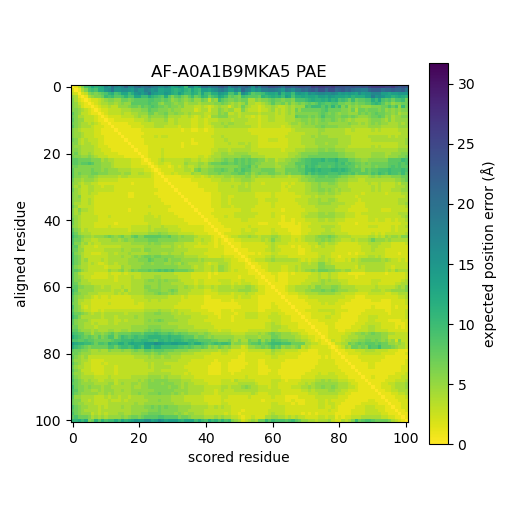2 0.216 1.00 93.75 89 GLU A CA 1
ATOM 766 C C . GLU A 1 89 ? -3.671 -13.352 0.282 1.00 93.75 89 GLU A C 1
ATOM 768 O O . GLU A 1 89 ? -3.471 -14.506 0.653 1.00 93.75 89 GLU A O 1
ATOM 773 N N . LYS A 1 90 ? -4.897 -12.936 -0.079 1.00 92.50 90 LYS A N 1
ATOM 774 C CA . LYS A 1 90 ? -6.096 -13.793 -0.034 1.00 92.50 90 LYS A CA 1
ATOM 775 C C . LYS A 1 90 ? -6.096 -14.792 -1.186 1.00 92.50 90 LYS A C 1
ATOM 777 O O . LYS A 1 90 ? -6.375 -15.968 -0.975 1.00 92.50 90 LYS A O 1
ATOM 782 N N . ASN A 1 91 ? -5.806 -14.310 -2.393 1.00 93.69 91 ASN A N 1
ATOM 783 C CA . ASN A 1 91 ? -5.845 -15.117 -3.614 1.00 93.69 91 ASN A CA 1
ATOM 784 C C . ASN A 1 91 ? -4.465 -15.662 -4.020 1.00 93.69 91 ASN A C 1
ATOM 786 O O . ASN A 1 91 ? -4.374 -16.468 -4.943 1.00 93.69 91 ASN A O 1
ATOM 790 N N . ASN A 1 92 ? -3.403 -15.237 -3.329 1.00 94.94 92 ASN A N 1
ATOM 791 C CA . ASN A 1 92 ? -2.007 -15.529 -3.649 1.00 94.94 92 ASN A CA 1
ATOM 792 C C . ASN A 1 92 ? -1.643 -15.155 -5.098 1.00 94.94 92 ASN A C 1
ATOM 794 O O . ASN A 1 92 ? -0.978 -15.907 -5.813 1.00 94.94 92 ASN A O 1
ATOM 798 N N . THR A 1 93 ? -2.113 -13.987 -5.540 1.00 96.69 93 THR A N 1
ATOM 799 C CA . THR A 1 93 ? -1.879 -13.447 -6.883 1.00 96.69 93 THR A CA 1
ATOM 800 C C . THR A 1 93 ? -1.129 -12.126 -6.819 1.00 96.69 93 THR A C 1
ATOM 802 O O . THR A 1 93 ? -1.236 -11.367 -5.856 1.00 96.69 93 THR A O 1
ATOM 805 N N . TYR A 1 94 ? -0.370 -11.831 -7.873 1.00 96.81 94 TYR A N 1
ATOM 806 C CA . TYR A 1 94 ? 0.307 -10.549 -8.007 1.00 96.81 94 TYR A CA 1
ATOM 807 C C . TYR A 1 94 ? -0.516 -9.592 -8.860 1.00 96.81 94 TYR A C 1
ATOM 809 O O . TYR A 1 94 ? -1.029 -9.963 -9.914 1.00 96.81 94 TYR A O 1
ATOM 817 N N . MET A 1 95 ? -0.587 -8.344 -8.415 1.00 97.31 95 MET A N 1
ATOM 818 C CA . MET A 1 95 ? -1.057 -7.221 -9.210 1.00 97.31 95 MET A CA 1
ATOM 819 C C . MET A 1 95 ? 0.128 -6.311 -9.501 1.00 97.31 95 MET A C 1
ATOM 821 O O . MET A 1 95 ? 0.896 -5.966 -8.599 1.00 97.31 95 MET A O 1
ATOM 825 N N . THR A 1 96 ? 0.264 -5.908 -10.758 1.00 97.00 96 THR A N 1
ATOM 826 C CA . THR A 1 96 ? 1.296 -4.970 -11.180 1.00 97.00 96 THR A CA 1
ATOM 827 C C . THR A 1 96 ? 0.698 -3.826 -11.978 1.00 97.00 96 THR A C 1
ATOM 829 O O . THR A 1 96 ? -0.331 -3.979 -12.635 1.00 97.00 96 THR A O 1
ATOM 832 N N . PHE A 1 97 ? 1.336 -2.664 -11.902 1.00 96.00 97 PHE A N 1
ATOM 833 C CA . PHE A 1 97 ? 1.046 -1.544 -12.792 1.00 96.00 97 PHE A CA 1
ATOM 834 C C . PHE A 1 97 ? 2.267 -0.643 -12.942 1.00 96.00 97 PHE A C 1
ATOM 836 O O . PHE A 1 97 ? 3.179 -0.673 -12.113 1.00 96.00 97 PHE A O 1
ATOM 843 N N . GLU A 1 98 ? 2.271 0.165 -13.996 1.00 95.62 98 GLU A N 1
ATOM 844 C CA . GLU A 1 98 ? 3.360 1.079 -14.329 1.00 95.62 98 GLU A CA 1
ATOM 845 C C . GLU A 1 98 ? 2.938 2.535 -14.087 1.00 95.62 98 GLU A C 1
ATOM 847 O O . GLU A 1 98 ? 1.774 2.895 -14.273 1.00 95.62 98 GLU A O 1
ATOM 852 N N . GLN A 1 99 ? 3.883 3.380 -13.678 1.00 95.81 99 GLN A N 1
ATOM 853 C CA . GLN A 1 99 ? 3.770 4.835 -13.818 1.00 95.81 99 GLN A CA 1
ATOM 854 C C . GLN A 1 99 ? 4.979 5.344 -14.599 1.00 95.81 99 GLN A C 1
ATOM 856 O O . GLN A 1 99 ? 6.078 4.820 -14.413 1.00 95.81 99 GLN A O 1
ATOM 861 N N . SER A 1 100 ? 4.766 6.387 -15.398 1.00 94.56 100 SER A N 1
ATOM 862 C CA . SER A 1 100 ? 5.799 7.112 -16.146 1.00 94.56 100 SER A CA 1
ATOM 863 C C . SER A 1 100 ? 5.654 8.621 -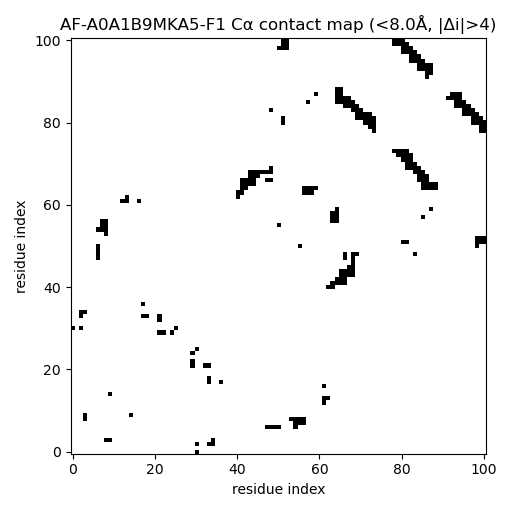15.912 1.00 94.56 100 SER A C 1
ATOM 865 O O . SER A 1 100 ? 4.563 9.067 -15.537 1.00 94.56 100 SER A O 1
ATOM 867 N N . THR A 1 101 ? 6.735 9.389 -16.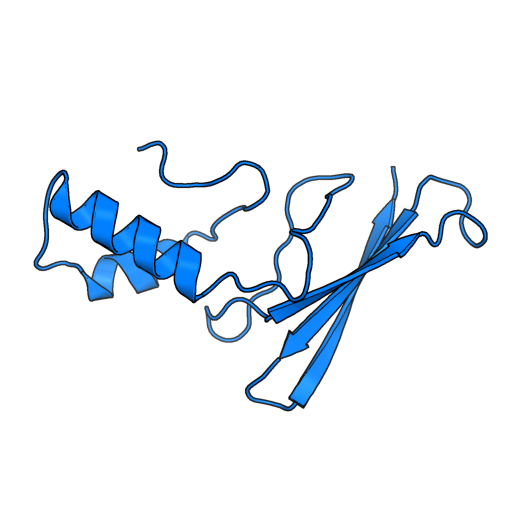058 1.00 90.38 101 THR A N 1
ATOM 868 C CA . THR A 1 101 ? 6.731 10.867 -15.956 1.00 90.38 101 THR A CA 1
ATOM 869 C C . THR A 1 101 ? 6.317 11.548 -17.243 1.00 90.38 101 THR A C 1
ATOM 871 O O . THR A 1 101 ? 6.781 11.064 -18.292 1.00 90.38 101 THR A O 1
#

Solvent-accessible surface area (backbone atoms only — not comparable to full-atom values): 6174 Å² total; per-residue (Å²): 132,96,70,72,56,92,72,55,59,82,51,70,70,40,51,52,54,58,46,64,76,42,65,93,47,57,73,70,59,30,52,52,50,52,42,49,49,52,59,69,49,63,39,52,70,81,58,78,79,82,64,85,62,79,51,77,77,57,63,59,97,72,38,53,37,37,33,61,47,70,43,84,42,32,93,84,47,97,40,64,26,38,39,39,37,27,35,36,82,89,79,74,43,78,49,73,54,75,49,66,106

Foldseek 3Di:
DPLDDQLDDQDPVLQVVQCVVVVVDDDPRSSVSSSVVCVVQAAEDPDRDDDPDHRDQDDDPSGTFYWDDKDFPCVVDVFGKIKTWTAPPVVRDIDIDMDGD

Secondary structure (DSSP, 8-state):
---S-TT----HHHHHHHHHHTTT--HHHHHHHHHHHHHHHS-BSSS----SSS----EETTEEPEEEEEEE-GGGSSS-EEEEEEEETTTTEEEEEEEE-

Mean predicted aligned error: 4.01 Å